Protein AF-A0AAV5IZT0-F1 (afdb_monomer)

Radius of gyration: 35.74 Å; Cα contacts (8 Å, |Δi|>4): 5; chains: 1; bounding box: 74×54×98 Å

Organism: NCBI:txid152421

Mean predicted aligned error: 21.29 Å

Solvent-accessible surface area (backbone atoms only — not comparable to full-atom values): 6616 Å² total; per-residue (Å²): 127,68,70,63,58,54,52,51,53,50,52,50,50,55,50,53,52,53,53,49,54,52,50,52,57,50,47,59,69,72,44,75,64,75,73,60,75,77,71,72,95,79,72,95,74,70,94,84,69,75,75,78,70,79,68,82,74,70,67,86,50,64,76,70,60,64,64,68,68,74,79,81,80,75,80,86,75,75,72,81,78,72,73,72,77,75,78,80,78,82,77,73,85,78,131

Sequence (95 aa):
MATDEESIEQAVAARREKLRVLKAAQELLNTPDDDSAQRDDNGTTDAENLSMKFRDYVPQDKQLQEGKLAPPVLPKFEFPITEAPPPPEKKELQH

Foldseek 3Di:
DVPVVVVVVVVVVVVVVVVVVVVVVVVCVVDPPPVVVVPDPPDPDDPPPPPVPPPPDDPPDPVSNVPCDPDPDDDPDDDPPPPDPPDDDPPDDDD

Structure (mmCIF, N/CA/C/O backbone):
data_AF-A0AAV5IZT0-F1
#
_entry.id   AF-A0AAV5IZT0-F1
#
loop_
_atom_site.group_PDB
_atom_site.id
_atom_site.type_symbol
_atom_site.label_atom_id
_atom_site.label_alt_id
_atom_site.label_comp_id
_atom_site.label_asym_id
_atom_site.label_entity_id
_atom_site.label_seq_id
_atom_site.pdbx_PDB_ins_code
_atom_site.Cartn_x
_atom_site.Cartn_y
_atom_site.Cartn_z
_atom_site.occupancy
_atom_site.B_iso_or_equiv
_atom_site.auth_seq_id
_atom_site.auth_comp_id
_atom_site.auth_asym_id
_atom_site.aut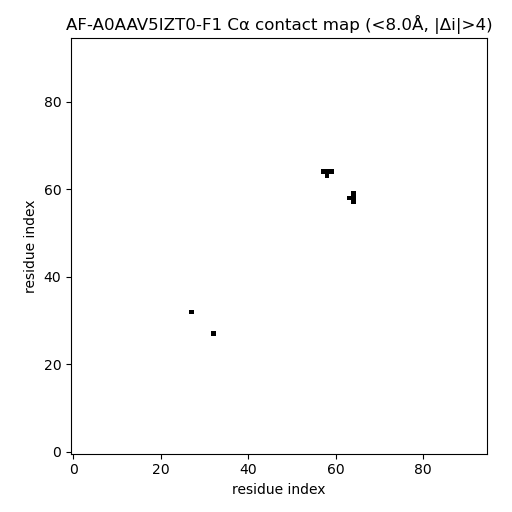h_atom_id
_atom_site.pdbx_PDB_model_num
ATOM 1 N N . MET A 1 1 ? -11.623 -31.578 -29.660 1.00 57.38 1 MET A N 1
ATOM 2 C CA . MET A 1 1 ? -10.149 -31.503 -29.639 1.00 57.38 1 MET A CA 1
ATOM 3 C C . MET A 1 1 ? -9.600 -30.071 -29.701 1.00 57.38 1 MET A C 1
ATOM 5 O O . MET A 1 1 ? -8.419 -29.919 -29.468 1.00 57.38 1 MET A O 1
ATOM 9 N N . ALA A 1 2 ? -10.402 -29.024 -29.964 1.00 62.69 2 ALA A N 1
ATOM 10 C CA . ALA A 1 2 ? -9.901 -27.642 -30.099 1.00 62.69 2 ALA A CA 1
ATOM 11 C C . ALA A 1 2 ? -9.702 -26.875 -28.768 1.00 62.69 2 ALA A C 1
ATOM 13 O O . ALA A 1 2 ? -9.021 -25.860 -28.733 1.00 62.69 2 ALA A O 1
ATOM 14 N N . THR A 1 3 ? -10.284 -27.348 -27.664 1.00 65.88 3 THR A N 1
ATOM 15 C CA . THR A 1 3 ? -10.258 -26.657 -26.359 1.00 65.88 3 THR A CA 1
ATOM 16 C C . THR A 1 3 ? -8.914 -26.763 -25.639 1.00 65.88 3 THR A C 1
ATOM 18 O O . THR A 1 3 ? -8.545 -25.876 -24.874 1.00 65.88 3 THR A O 1
ATOM 21 N N . ASP A 1 4 ? -8.176 -27.846 -25.879 1.00 67.69 4 ASP A N 1
ATOM 22 C CA . ASP A 1 4 ? -6.887 -28.088 -25.225 1.00 67.69 4 ASP A CA 1
ATOM 23 C C . ASP A 1 4 ? -5.777 -27.253 -25.877 1.00 67.69 4 ASP A C 1
ATOM 25 O O . ASP A 1 4 ? -4.903 -26.728 -25.190 1.00 67.69 4 ASP A O 1
ATOM 29 N N . GLU A 1 5 ? -5.851 -27.067 -27.198 1.00 72.81 5 GLU A N 1
ATOM 30 C CA . GLU A 1 5 ? -4.929 -26.218 -27.960 1.00 72.81 5 GLU A CA 1
ATOM 31 C C . GLU A 1 5 ? -5.063 -24.744 -27.544 1.00 72.81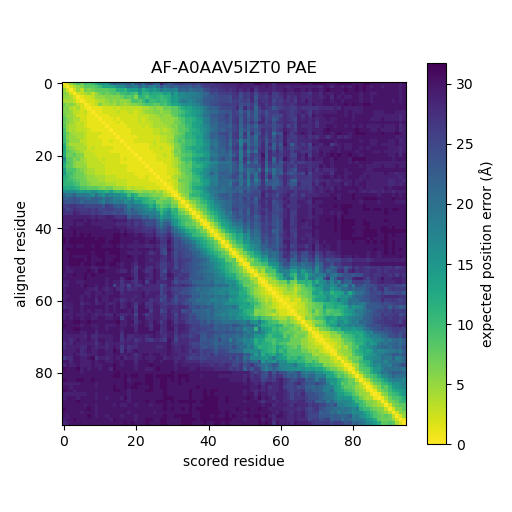 5 GLU A C 1
ATOM 33 O O . GLU A 1 5 ? -4.056 -24.096 -27.254 1.00 72.81 5 GLU A O 1
ATOM 38 N N . GLU A 1 6 ? -6.294 -24.249 -27.378 1.00 71.00 6 GLU A N 1
ATOM 39 C CA . GLU A 1 6 ? -6.567 -22.882 -26.907 1.00 71.00 6 GLU A CA 1
ATOM 40 C C . GLU A 1 6 ? -6.053 -22.647 -25.470 1.00 71.00 6 GLU A C 1
ATOM 42 O O . GLU A 1 6 ? -5.481 -21.598 -25.160 1.00 71.00 6 GLU A O 1
ATOM 47 N N . SER A 1 7 ? -6.154 -23.654 -24.593 1.00 82.06 7 SER A N 1
ATOM 48 C CA . SER A 1 7 ? -5.619 -23.584 -23.225 1.00 82.06 7 SER A CA 1
ATOM 49 C C . SER A 1 7 ? -4.086 -23.505 -23.195 1.00 82.06 7 SER A C 1
ATOM 51 O O . SER A 1 7 ? -3.501 -22.743 -22.416 1.00 82.06 7 SER A O 1
ATOM 53 N N . ILE A 1 8 ? -3.418 -24.252 -24.077 1.00 85.69 8 ILE A N 1
ATOM 54 C CA . ILE A 1 8 ? -1.957 -24.229 -24.212 1.00 85.69 8 ILE A CA 1
ATOM 55 C C . ILE A 1 8 ? -1.496 -22.879 -24.769 1.00 85.69 8 ILE A C 1
ATOM 57 O O . ILE A 1 8 ? -0.539 -22.298 -24.252 1.00 85.69 8 ILE A O 1
ATOM 61 N N . GLU A 1 9 ? -2.180 -22.343 -25.778 1.00 87.38 9 GLU A N 1
ATOM 62 C CA . GLU A 1 9 ? -1.875 -21.024 -26.336 1.00 87.38 9 GLU A CA 1
ATOM 63 C C . GLU A 1 9 ? -2.024 -19.914 -25.291 1.00 87.38 9 GLU A C 1
ATOM 65 O O . GLU A 1 9 ? -1.130 -19.070 -25.154 1.00 87.38 9 GLU A O 1
ATOM 70 N N . GLN A 1 10 ? -3.079 -19.962 -24.474 1.00 89.00 10 GLN A N 1
ATOM 71 C CA . GLN A 1 10 ? -3.282 -19.024 -23.373 1.00 89.00 10 GLN A CA 1
ATOM 72 C C . GLN A 1 10 ? -2.176 -19.135 -22.310 1.00 89.00 10 GLN A C 1
ATOM 74 O O . GLN A 1 10 ? -1.642 -18.119 -21.853 1.00 89.00 10 GLN A O 1
ATOM 79 N N . ALA A 1 11 ? -1.766 -20.354 -21.946 1.00 90.00 11 ALA A N 1
ATOM 80 C CA . ALA A 1 11 ? -0.669 -20.575 -21.004 1.00 90.00 11 ALA A CA 1
ATOM 81 C C . ALA A 1 11 ? 0.677 -20.056 -21.547 1.00 90.00 11 ALA A C 1
ATOM 83 O O . ALA A 1 11 ? 1.476 -19.458 -20.815 1.00 90.00 11 ALA A O 1
ATOM 84 N N . VAL A 1 12 ? 0.929 -20.234 -22.847 1.00 93.62 12 VAL A N 1
ATOM 85 C CA . VAL A 1 12 ? 2.119 -19.708 -23.525 1.00 93.62 12 VAL A CA 1
ATOM 86 C C . VAL A 1 12 ? 2.089 -18.179 -23.575 1.00 93.62 12 VAL A C 1
ATOM 88 O O . VAL A 1 12 ? 3.121 -17.548 -23.323 1.00 93.62 12 VAL A O 1
ATOM 91 N N . ALA A 1 13 ? 0.931 -17.572 -23.846 1.00 92.88 13 ALA A N 1
ATOM 92 C CA . ALA A 1 13 ? 0.754 -16.123 -23.835 1.00 92.88 13 ALA A CA 1
ATOM 93 C C . ALA A 1 13 ? 1.030 -15.528 -22.444 1.00 92.88 13 ALA A C 1
ATOM 95 O O . ALA A 1 13 ? 1.881 -14.642 -22.320 1.00 92.88 13 ALA A O 1
ATOM 96 N N . ALA A 1 14 ? 0.426 -16.091 -21.392 1.00 92.81 14 ALA A N 1
ATOM 97 C CA . ALA A 1 14 ? 0.640 -15.663 -20.008 1.00 92.81 14 ALA A CA 1
ATOM 98 C C . ALA A 1 14 ? 2.115 -15.787 -19.581 1.00 92.81 14 ALA A C 1
ATOM 100 O O . ALA A 1 14 ? 2.683 -14.893 -18.947 1.00 92.81 14 ALA A O 1
ATOM 101 N N . ARG A 1 15 ? 2.793 -16.873 -19.980 1.00 94.81 15 ARG A N 1
ATOM 102 C CA . ARG A 1 15 ? 4.227 -17.058 -19.707 1.00 94.81 15 ARG A CA 1
ATOM 103 C C . ARG A 1 15 ? 5.087 -16.010 -20.413 1.00 94.81 15 ARG A C 1
ATOM 105 O O . ARG A 1 15 ? 6.025 -15.489 -19.809 1.00 94.81 15 ARG A O 1
ATOM 112 N N . ARG A 1 16 ? 4.799 -15.709 -21.683 1.00 95.31 16 ARG A N 1
ATOM 113 C CA . ARG A 1 16 ? 5.533 -14.695 -22.460 1.00 95.31 16 ARG A CA 1
ATOM 114 C 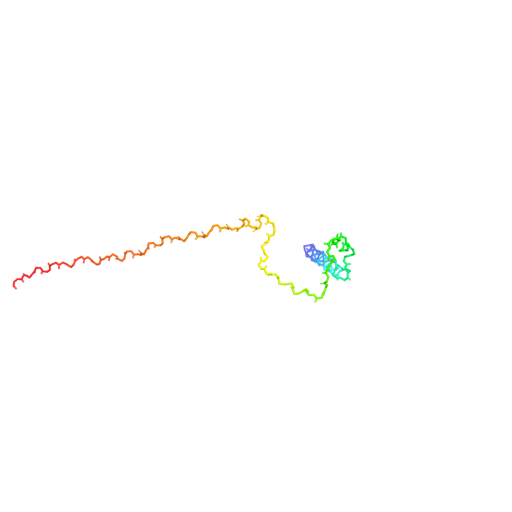C . ARG A 1 16 ? 5.370 -13.305 -21.856 1.00 95.31 16 ARG A C 1
ATOM 116 O O . ARG A 1 16 ? 6.349 -12.570 -21.769 1.00 95.31 16 ARG A O 1
ATOM 123 N N . GLU A 1 17 ? 4.164 -12.968 -21.412 1.00 92.56 17 GLU A N 1
ATOM 124 C CA . GLU A 1 17 ? 3.890 -11.698 -20.747 1.00 92.56 17 GLU A CA 1
ATOM 125 C C . GLU A 1 17 ? 4.673 -11.559 -19.441 1.00 92.56 17 GLU A C 1
ATOM 127 O O . GLU A 1 17 ? 5.423 -10.597 -19.277 1.00 92.56 17 GLU A O 1
ATOM 132 N N . LYS A 1 18 ? 4.608 -12.570 -18.568 1.00 95.12 18 LYS A N 1
ATOM 133 C CA . LYS A 1 18 ? 5.372 -12.589 -17.315 1.00 95.12 18 LYS A CA 1
ATOM 134 C C . LYS A 1 18 ? 6.877 -12.431 -17.550 1.00 95.12 18 LYS A C 1
ATOM 136 O O . LYS A 1 18 ? 7.540 -11.679 -16.841 1.00 95.12 18 LYS A O 1
ATOM 141 N N . LEU A 1 19 ? 7.424 -13.120 -18.554 1.00 96.62 19 LEU A N 1
ATOM 142 C CA . LEU A 1 19 ? 8.843 -13.011 -18.906 1.00 96.6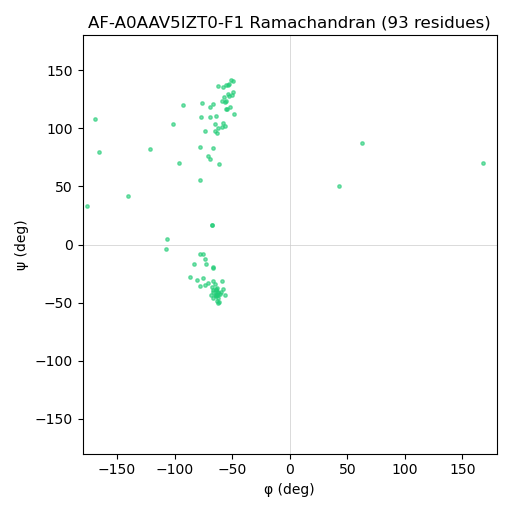2 19 LEU A CA 1
ATOM 143 C C . LEU A 1 19 ? 9.221 -11.612 -19.406 1.00 96.62 19 LEU A C 1
ATOM 145 O O . LEU A 1 19 ? 10.332 -11.164 -19.134 1.00 96.62 19 LEU A O 1
ATOM 149 N N . ARG A 1 20 ? 8.323 -10.916 -20.111 1.00 94.62 20 ARG A N 1
ATOM 150 C CA . ARG A 1 20 ? 8.551 -9.533 -20.551 1.00 94.62 20 ARG A CA 1
ATOM 151 C C . ARG A 1 20 ? 8.624 -8.579 -19.362 1.00 94.62 20 ARG A C 1
ATOM 153 O O . ARG A 1 20 ? 9.554 -7.787 -19.296 1.00 94.62 20 ARG A O 1
ATOM 160 N N . VAL A 1 21 ? 7.693 -8.700 -18.414 1.00 96.38 21 VAL A N 1
ATOM 161 C CA . VAL A 1 21 ? 7.665 -7.867 -17.199 1.00 96.38 21 VAL A CA 1
ATOM 162 C C . VAL A 1 21 ? 8.922 -8.083 -16.360 1.00 96.38 21 VAL A C 1
ATOM 164 O O . VAL A 1 21 ? 9.562 -7.119 -15.955 1.00 96.38 21 VAL A O 1
ATOM 167 N N . LEU A 1 22 ? 9.322 -9.341 -16.148 1.00 94.62 22 LEU A N 1
ATOM 168 C CA . LEU A 1 22 ? 10.538 -9.654 -15.393 1.00 94.62 22 LEU A CA 1
ATOM 169 C C . LEU A 1 22 ? 11.798 -9.102 -16.065 1.00 94.62 22 LEU A C 1
ATOM 171 O O . LEU A 1 22 ? 12.666 -8.575 -15.378 1.00 94.62 22 LEU A O 1
ATOM 175 N N . LYS A 1 23 ? 11.889 -9.188 -17.398 1.00 94.25 23 LYS A N 1
ATOM 176 C CA . LYS A 1 23 ? 13.004 -8.599 -18.149 1.00 94.25 23 LYS A CA 1
ATOM 177 C C . LYS A 1 23 ? 13.038 -7.077 -18.028 1.00 94.25 23 LYS A C 1
ATOM 179 O O . LYS A 1 23 ? 14.105 -6.546 -17.765 1.00 94.25 23 LYS A O 1
ATOM 184 N N . ALA A 1 24 ? 11.893 -6.404 -18.150 1.00 93.12 24 ALA A N 1
ATOM 185 C CA . ALA A 1 24 ? 11.808 -4.952 -17.986 1.00 93.12 24 ALA A CA 1
ATOM 186 C C . ALA A 1 24 ? 12.213 -4.508 -16.568 1.00 93.12 24 ALA A C 1
ATOM 188 O O . ALA A 1 24 ? 12.990 -3.576 -16.410 1.00 93.12 24 ALA A O 1
ATOM 189 N N . ALA A 1 25 ? 11.758 -5.217 -15.529 1.00 91.12 25 ALA A N 1
ATOM 190 C CA . ALA A 1 25 ? 12.160 -4.935 -14.150 1.00 91.12 25 ALA A CA 1
ATOM 191 C C . ALA A 1 25 ? 13.666 -5.164 -13.917 1.00 91.12 25 ALA A C 1
ATOM 193 O O . ALA A 1 25 ? 14.307 -4.398 -13.205 1.00 91.12 25 ALA A O 1
ATOM 194 N N . GLN A 1 26 ? 14.238 -6.208 -14.525 1.00 92.69 26 GLN A N 1
ATOM 195 C CA . GLN A 1 26 ? 15.675 -6.471 -14.460 1.00 92.69 26 GLN A CA 1
ATOM 196 C C . GLN A 1 26 ? 16.492 -5.406 -15.208 1.00 92.69 26 GLN A C 1
ATOM 198 O O . GLN A 1 26 ? 17.578 -5.055 -14.759 1.00 92.69 26 GLN A O 1
ATOM 203 N N . GLU A 1 27 ? 15.992 -4.897 -16.333 1.00 89.00 27 GLU A N 1
ATOM 204 C CA . GLU A 1 27 ? 16.625 -3.808 -17.081 1.00 89.00 27 GLU A CA 1
ATOM 205 C C . GLU A 1 27 ? 16.670 -2.525 -16.246 1.00 89.00 27 GLU A C 1
ATOM 207 O O . GLU A 1 27 ? 17.761 -2.008 -16.040 1.00 89.00 27 GLU A O 1
ATOM 212 N N . LEU A 1 28 ? 15.550 -2.123 -15.630 1.00 83.69 28 LEU A N 1
ATOM 213 C CA . LEU A 1 28 ? 15.494 -0.986 -14.696 1.00 83.69 28 LEU A CA 1
ATOM 214 C C . LEU A 1 28 ? 16.427 -1.137 -13.485 1.00 83.69 28 LEU A C 1
ATOM 216 O O . LEU A 1 28 ? 16.914 -0.149 -12.951 1.00 83.69 28 LEU A O 1
ATOM 220 N N . LEU A 1 29 ? 16.676 -2.368 -13.026 1.00 83.50 29 LEU A N 1
ATOM 221 C CA . LEU A 1 29 ? 17.640 -2.613 -11.952 1.00 83.50 29 LEU A CA 1
ATOM 222 C C . LEU A 1 29 ? 19.095 -2.461 -12.427 1.00 83.50 29 LEU A C 1
ATOM 224 O O . LEU A 1 29 ? 19.955 -2.050 -11.651 1.00 83.50 29 LEU A O 1
ATOM 228 N N . ASN A 1 30 ? 19.384 -2.837 -13.675 1.00 86.88 30 ASN A N 1
ATOM 229 C CA . ASN A 1 30 ? 20.740 -2.840 -14.228 1.00 86.88 30 ASN A CA 1
ATOM 230 C C . ASN A 1 30 ? 21.148 -1.490 -14.826 1.00 86.88 30 ASN A C 1
ATOM 232 O O . ASN A 1 30 ? 22.341 -1.191 -14.877 1.00 86.88 30 ASN A O 1
ATOM 236 N N . THR A 1 31 ? 20.189 -0.698 -15.300 1.00 79.62 31 THR A N 1
ATOM 237 C CA . THR A 1 31 ? 20.410 0.677 -15.743 1.00 79.62 31 THR A CA 1
ATOM 238 C C . THR A 1 31 ? 19.942 1.612 -14.632 1.00 79.62 31 THR A C 1
ATOM 240 O O . THR A 1 31 ? 18.732 1.777 -14.475 1.00 79.62 31 THR A O 1
ATOM 243 N N . PRO A 1 32 ? 20.843 2.215 -13.837 1.00 69.06 32 PRO A N 1
ATOM 244 C CA . PRO A 1 32 ? 20.433 3.322 -12.986 1.00 69.06 32 PRO A CA 1
ATOM 245 C C . PRO A 1 32 ? 19.826 4.409 -13.883 1.00 69.06 32 PRO A C 1
ATOM 247 O O . PRO A 1 32 ? 20.435 4.778 -14.887 1.00 69.06 32 PRO A O 1
ATOM 250 N N . ASP A 1 33 ? 18.612 4.859 -13.564 1.00 67.25 33 ASP A N 1
ATOM 251 C CA . ASP A 1 33 ? 17.933 5.924 -14.305 1.00 67.25 33 ASP A CA 1
ATOM 252 C C . ASP A 1 33 ? 18.842 7.162 -14.340 1.00 67.25 33 ASP A C 1
ATOM 254 O O . ASP A 1 33 ? 19.135 7.743 -13.294 1.00 67.25 33 ASP A O 1
ATOM 258 N N . ASP A 1 34 ? 19.281 7.588 -15.524 1.00 59.28 34 ASP A N 1
ATOM 259 C CA . ASP A 1 34 ? 20.052 8.834 -15.697 1.00 59.28 34 ASP A CA 1
ATOM 260 C C . ASP A 1 34 ? 19.172 10.067 -15.380 1.00 59.28 34 ASP A C 1
ATOM 262 O O . ASP A 1 34 ? 19.657 11.138 -15.026 1.00 59.28 34 ASP A O 1
ATOM 266 N N . ASP A 1 35 ? 17.843 9.894 -15.404 1.00 55.34 35 ASP A N 1
ATOM 267 C CA . ASP A 1 35 ? 16.848 10.903 -15.008 1.00 55.34 35 ASP A CA 1
ATOM 268 C C . ASP A 1 35 ? 16.752 11.077 -13.473 1.00 55.34 35 ASP A C 1
ATOM 270 O O . ASP A 1 35 ? 16.143 12.022 -12.965 1.00 55.34 35 ASP A O 1
ATOM 274 N N . SER A 1 36 ? 17.427 10.210 -12.700 1.00 54.66 36 SER A N 1
ATOM 275 C CA . SER A 1 36 ? 17.637 10.411 -11.256 1.00 54.66 36 SER A CA 1
ATOM 276 C C . SER A 1 36 ? 18.540 11.614 -10.974 1.00 54.66 36 SER A C 1
ATOM 278 O O . SER A 1 36 ? 18.530 12.140 -9.865 1.00 54.66 36 SER A O 1
ATOM 280 N N . ALA A 1 37 ? 19.330 12.054 -11.960 1.00 52.34 37 ALA A N 1
ATOM 281 C CA . ALA A 1 37 ? 20.262 13.163 -11.805 1.00 52.34 37 ALA A CA 1
ATOM 282 C C . ALA A 1 37 ? 19.584 14.544 -11.850 1.00 52.34 37 ALA A C 1
ATOM 284 O O . ALA A 1 37 ? 20.245 15.543 -11.573 1.00 52.34 37 ALA A O 1
ATOM 285 N N . GLN A 1 38 ? 18.285 14.635 -12.179 1.00 52.59 38 GLN A N 1
ATOM 286 C CA . GLN A 1 38 ? 17.593 15.925 -12.316 1.00 52.59 38 GLN A CA 1
ATOM 287 C C . GLN A 1 38 ? 16.616 16.275 -11.185 1.00 52.59 38 GLN A C 1
ATOM 289 O O . GLN A 1 38 ? 15.980 17.332 -11.219 1.00 52.59 38 GLN A O 1
ATOM 294 N N . ARG A 1 39 ? 16.533 15.449 -10.138 1.00 54.62 39 ARG A N 1
ATOM 295 C CA . ARG A 1 39 ? 15.935 15.842 -8.856 1.00 54.62 39 ARG A CA 1
ATOM 296 C C . ARG A 1 39 ? 16.968 15.687 -7.760 1.00 54.62 39 ARG A C 1
ATOM 298 O O . ARG A 1 39 ? 17.024 14.649 -7.125 1.00 54.62 39 ARG A O 1
ATOM 305 N N . ASP A 1 40 ? 17.813 16.702 -7.637 1.00 49.84 40 ASP A N 1
ATOM 306 C CA . ASP A 1 40 ? 18.205 17.327 -6.367 1.00 49.84 40 ASP A CA 1
ATOM 307 C C . ASP A 1 40 ? 19.405 18.252 -6.623 1.00 49.84 40 ASP A C 1
ATOM 309 O O . ASP A 1 40 ? 20.523 17.999 -6.186 1.00 49.84 40 ASP A O 1
ATOM 313 N N . ASP A 1 41 ? 19.164 19.370 -7.316 1.00 52.75 41 ASP A N 1
ATOM 314 C CA . ASP A 1 41 ? 20.020 20.551 -7.159 1.00 52.75 41 ASP A CA 1
ATOM 315 C C . ASP A 1 41 ? 19.367 21.504 -6.156 1.00 52.75 41 ASP A C 1
ATOM 317 O O . ASP A 1 41 ? 18.793 22.529 -6.519 1.00 52.75 41 ASP A O 1
ATOM 321 N N . ASN A 1 42 ? 19.361 21.095 -4.885 1.00 53.88 42 ASN A N 1
ATOM 322 C CA . ASN A 1 42 ? 19.554 22.011 -3.761 1.00 53.88 42 ASN A CA 1
ATOM 323 C C . ASN A 1 42 ? 19.840 21.219 -2.476 1.00 53.88 42 ASN A C 1
ATOM 325 O O . ASN A 1 42 ? 18.955 21.001 -1.646 1.00 53.8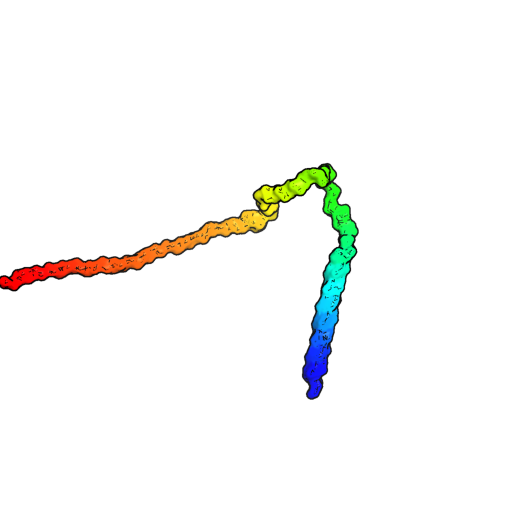8 42 ASN A O 1
ATOM 329 N N . GLY A 1 43 ? 21.081 20.766 -2.312 1.00 46.69 43 GLY A N 1
ATOM 330 C CA . GLY A 1 43 ? 21.462 20.045 -1.101 1.00 46.69 43 GLY A CA 1
ATOM 331 C C . GLY A 1 43 ? 22.929 19.660 -1.000 1.00 46.69 43 GLY A C 1
ATOM 332 O O . GLY A 1 43 ? 23.241 18.620 -0.432 1.00 46.69 43 GLY A O 1
ATOM 333 N N . THR A 1 44 ? 23.844 20.467 -1.536 1.00 53.91 44 THR A N 1
ATOM 334 C CA . THR A 1 44 ? 25.270 20.362 -1.212 1.00 53.91 44 THR A CA 1
ATOM 335 C C . THR A 1 44 ? 25.447 20.546 0.289 1.00 53.91 44 THR A C 1
ATOM 337 O O . THR A 1 44 ? 25.405 21.687 0.726 1.00 53.91 44 THR A O 1
ATOM 340 N N . THR A 1 45 ? 25.627 19.479 1.074 1.00 52.28 45 THR A N 1
ATOM 341 C CA . THR A 1 45 ? 26.428 19.462 2.318 1.00 52.28 45 THR A CA 1
ATOM 342 C C . THR A 1 45 ? 26.620 18.006 2.790 1.00 52.28 45 THR A C 1
ATOM 344 O O . THR A 1 45 ? 25.697 17.365 3.282 1.00 52.28 45 THR A O 1
ATOM 347 N N . ASP A 1 46 ? 27.851 17.518 2.644 1.00 47.91 46 ASP A N 1
ATOM 348 C CA . ASP A 1 46 ? 28.542 16.547 3.504 1.00 47.91 46 ASP A CA 1
ATOM 349 C C . ASP A 1 46 ? 27.974 15.121 3.657 1.00 47.91 46 ASP A C 1
ATOM 351 O O . ASP A 1 46 ? 27.340 14.746 4.646 1.00 47.91 46 ASP A O 1
ATOM 355 N N . ALA A 1 47 ? 28.396 14.251 2.735 1.00 56.41 47 ALA A N 1
ATOM 356 C CA . ALA A 1 47 ? 28.264 12.792 2.807 1.00 56.41 47 ALA A CA 1
ATOM 357 C C . ALA A 1 47 ? 29.117 12.112 3.911 1.00 56.41 47 ALA A C 1
ATOM 359 O O . ALA A 1 47 ? 29.313 10.900 3.870 1.00 56.41 47 ALA A O 1
ATOM 360 N N . GLU A 1 48 ? 29.626 12.850 4.905 1.00 59.50 48 GLU A N 1
ATOM 361 C CA . GLU A 1 48 ? 30.519 12.307 5.944 1.00 59.50 48 GLU A CA 1
ATOM 362 C C . GLU A 1 48 ? 29.866 12.159 7.331 1.00 59.50 48 GLU A C 1
ATOM 364 O O . GLU A 1 48 ? 30.461 11.574 8.231 1.00 59.50 48 GLU A O 1
ATOM 369 N N . ASN A 1 49 ? 28.615 12.595 7.522 1.00 57.19 49 ASN A N 1
ATOM 370 C CA . ASN A 1 49 ? 27.860 12.362 8.765 1.00 57.19 49 ASN A CA 1
ATOM 371 C C . ASN A 1 49 ? 26.377 12.036 8.519 1.00 57.19 49 ASN A C 1
ATOM 373 O O . ASN A 1 49 ? 25.493 12.460 9.263 1.00 57.19 49 ASN A O 1
ATOM 377 N N . LEU A 1 50 ? 26.074 11.215 7.511 1.00 62.75 50 LEU A N 1
ATOM 378 C CA . LEU A 1 50 ? 24.716 10.707 7.279 1.00 62.75 50 LEU A CA 1
ATOM 379 C C . LEU A 1 50 ? 24.374 9.570 8.251 1.00 62.75 50 LEU A C 1
ATOM 381 O O . LEU A 1 50 ? 23.948 8.479 7.878 1.00 62.75 50 LEU A O 1
ATOM 385 N N . SER A 1 51 ? 24.494 9.838 9.549 1.00 62.19 51 SER A N 1
ATOM 386 C CA . SER A 1 51 ? 23.643 9.169 10.517 1.00 62.19 51 SER A CA 1
ATOM 387 C C . SER A 1 51 ? 22.222 9.678 10.222 1.00 62.19 51 SER A C 1
ATOM 389 O O . SER A 1 51 ? 21.760 10.655 10.808 1.00 62.19 51 SER A O 1
ATOM 391 N N . MET A 1 52 ? 21.547 9.068 9.239 1.00 64.56 52 MET A N 1
ATOM 392 C CA . MET A 1 52 ? 20.141 9.323 8.919 1.00 64.56 52 MET A CA 1
ATOM 393 C C . MET A 1 52 ? 19.306 8.773 10.072 1.00 64.56 52 MET A C 1
ATOM 395 O O . MET A 1 52 ? 18.718 7.694 10.018 1.00 64.56 52 MET A O 1
ATOM 399 N N . LYS A 1 53 ? 19.331 9.473 11.204 1.00 71.56 53 LYS A N 1
ATOM 400 C CA . LYS A 1 53 ? 18.394 9.217 12.278 1.00 71.56 53 LYS A CA 1
ATOM 401 C C . LYS A 1 53 ? 17.089 9.793 11.766 1.00 71.56 53 LYS A C 1
ATOM 403 O O . LYS A 1 53 ? 16.873 10.998 11.852 1.00 71.56 53 LYS A O 1
ATOM 408 N N . PHE A 1 54 ? 16.242 8.927 11.222 1.00 69.00 54 PHE A N 1
ATOM 409 C CA . PHE A 1 54 ? 14.812 9.179 11.091 1.00 69.00 54 PHE A CA 1
ATOM 410 C C . PHE A 1 54 ? 14.248 9.359 12.510 1.00 69.00 54 PHE A C 1
ATOM 412 O O . PHE A 1 54 ? 13.605 8.467 13.056 1.00 69.00 54 PHE A O 1
ATOM 419 N N . ARG A 1 55 ? 14.607 10.459 13.182 1.00 76.50 55 ARG A N 1
ATOM 420 C CA . ARG A 1 55 ? 14.067 10.800 14.492 1.00 76.50 55 ARG A CA 1
ATOM 421 C C . ARG A 1 55 ? 12.685 11.348 14.216 1.00 76.50 55 ARG A C 1
ATOM 423 O O . ARG A 1 55 ? 12.570 12.400 13.597 1.00 76.50 55 ARG A O 1
ATOM 430 N N . ASP A 1 56 ? 11.685 10.569 14.605 1.00 74.75 56 ASP A N 1
ATOM 431 C CA . ASP A 1 56 ? 10.271 10.932 14.627 1.00 74.75 56 ASP A CA 1
ATOM 432 C C . ASP A 1 56 ? 9.815 11.703 13.379 1.00 74.75 56 ASP A C 1
ATOM 434 O O . ASP A 1 56 ? 9.212 12.772 13.478 1.00 74.75 56 ASP A O 1
ATOM 438 N N . TYR A 1 57 ? 10.131 11.184 12.184 1.00 77.38 57 TYR A N 1
ATOM 439 C CA . TYR A 1 57 ? 9.672 11.801 10.941 1.00 77.38 57 TYR A CA 1
ATOM 440 C C . TYR A 1 57 ? 8.145 11.709 10.867 1.00 77.38 57 TYR A C 1
ATOM 442 O O . TYR A 1 57 ? 7.575 10.650 10.597 1.00 77.38 57 TYR A O 1
ATOM 450 N N . VAL A 1 58 ? 7.484 12.835 11.122 1.00 77.31 58 VAL A N 1
ATOM 451 C CA . VAL A 1 58 ? 6.056 13.004 10.871 1.00 77.31 58 VAL A CA 1
ATOM 452 C C . VAL A 1 58 ? 5.885 13.186 9.359 1.00 77.31 58 VAL A C 1
ATOM 454 O O . VAL A 1 58 ? 6.483 14.118 8.812 1.00 77.31 58 VAL A O 1
ATOM 457 N N . PRO A 1 59 ? 5.096 12.333 8.671 1.00 83.00 59 PRO A N 1
ATOM 458 C CA . PRO A 1 59 ? 4.852 12.472 7.236 1.00 83.00 59 PRO A CA 1
ATOM 459 C C . PRO A 1 59 ? 4.422 13.898 6.904 1.00 83.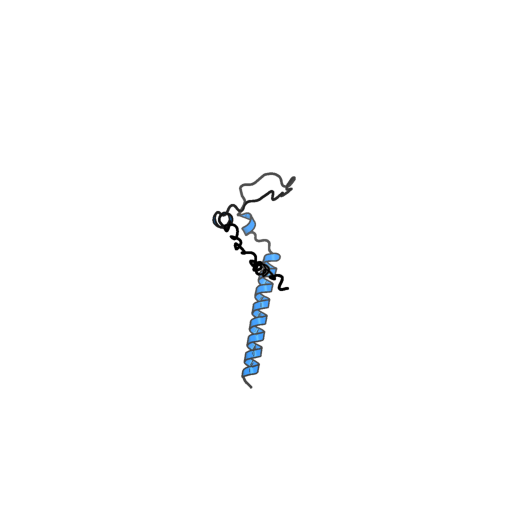00 59 PRO A C 1
ATOM 461 O O . PRO A 1 59 ? 3.516 14.398 7.550 1.00 83.00 59 PRO A O 1
ATOM 464 N N . GLN A 1 60 ? 5.045 14.578 5.939 1.00 77.75 60 GLN A N 1
ATOM 465 C CA . GLN A 1 60 ? 4.695 15.973 5.606 1.00 77.75 60 GLN A CA 1
ATOM 466 C C . GLN A 1 60 ? 3.352 16.108 4.870 1.00 77.75 60 GLN A C 1
ATOM 468 O O . GLN A 1 60 ? 2.776 17.195 4.816 1.00 77.75 60 GLN A O 1
ATOM 473 N N . ASP A 1 61 ? 2.848 15.006 4.316 1.00 82.38 61 ASP A N 1
ATOM 474 C CA . ASP A 1 61 ? 1.546 14.951 3.665 1.00 82.38 61 ASP A CA 1
ATOM 475 C C . ASP A 1 61 ? 0.418 15.105 4.696 1.00 82.38 61 ASP A C 1
ATOM 477 O O . ASP A 1 61 ? 0.243 14.272 5.590 1.00 82.38 61 ASP A O 1
ATOM 481 N N . LYS A 1 62 ? -0.374 16.170 4.542 1.00 78.62 62 LYS A N 1
ATOM 482 C CA . LYS A 1 62 ? -1.509 16.491 5.414 1.00 78.62 62 LYS A CA 1
ATOM 483 C C . LYS A 1 62 ? -2.532 15.359 5.461 1.00 78.62 62 LYS A C 1
ATOM 485 O O . LYS A 1 62 ? -3.023 15.044 6.536 1.00 78.62 62 LYS A O 1
ATOM 490 N N . GLN A 1 63 ? -2.784 14.688 4.337 1.00 78.88 63 GLN A N 1
ATOM 491 C CA . GLN A 1 63 ? -3.745 13.583 4.274 1.00 78.88 63 GLN A CA 1
ATOM 492 C C . GLN A 1 63 ? -3.274 12.368 5.093 1.00 78.88 63 GLN A C 1
ATOM 494 O O . GLN A 1 63 ? -4.089 11.667 5.690 1.00 78.88 63 GLN A O 1
ATOM 499 N N . LEU A 1 64 ? -1.956 12.147 5.185 1.00 74.50 64 LEU A N 1
ATOM 500 C CA . LEU A 1 64 ? -1.361 11.089 6.012 1.00 74.50 64 LEU A CA 1
ATOM 501 C C . LEU A 1 64 ? -1.262 11.485 7.494 1.00 74.50 64 LEU A C 1
ATOM 503 O O . LEU A 1 64 ? -1.381 10.623 8.365 1.00 74.50 64 LEU A O 1
ATOM 507 N N . GLN A 1 65 ? -1.087 12.775 7.802 1.00 78.06 65 GLN A N 1
ATOM 508 C CA . GLN A 1 65 ? -1.126 13.291 9.179 1.00 78.06 65 GLN A CA 1
ATOM 509 C C . GLN A 1 65 ? -2.539 13.287 9.779 1.00 78.06 65 GLN A C 1
ATOM 511 O O . GLN A 1 65 ? -2.700 13.099 10.987 1.00 78.06 65 GLN A O 1
ATOM 516 N N . GLU A 1 66 ? -3.557 13.508 8.945 1.00 76.00 66 GLU A N 1
ATOM 517 C CA . GLU A 1 66 ? -4.973 13.577 9.324 1.00 76.00 66 GLU A CA 1
ATOM 518 C C . GLU A 1 66 ? -5.571 12.200 9.659 1.00 76.00 66 GLU A C 1
ATOM 520 O O . GLU A 1 66 ? -6.614 12.123 10.305 1.00 76.00 66 GLU A O 1
ATOM 525 N N . GLY A 1 67 ? -4.874 11.105 9.334 1.00 70.25 67 GLY A N 1
ATOM 526 C CA . GLY A 1 67 ? -5.257 9.725 9.655 1.00 70.25 67 GLY A CA 1
ATOM 527 C C . GLY A 1 67 ? -5.236 9.357 11.146 1.00 70.25 67 GLY A C 1
ATOM 528 O O . GLY A 1 67 ? -5.248 8.171 11.479 1.00 70.25 67 GLY A O 1
ATOM 529 N N . LYS A 1 68 ? -5.213 10.334 12.065 1.00 68.31 68 LYS A N 1
ATOM 530 C CA . LYS A 1 68 ? -5.457 10.101 13.496 1.00 68.31 68 LYS A CA 1
ATOM 531 C C . LYS A 1 68 ? -6.935 9.772 13.694 1.00 68.31 68 LYS A C 1
ATOM 533 O O . LYS A 1 68 ? -7.724 10.606 14.132 1.00 68.31 68 LYS A O 1
ATOM 538 N N . LEU A 1 69 ? -7.305 8.543 13.345 1.00 70.38 69 LEU A N 1
ATOM 539 C CA . LEU A 1 69 ? -8.601 7.976 13.680 1.00 70.38 69 LEU A CA 1
ATOM 540 C C . LEU A 1 69 ? -8.793 8.123 15.191 1.00 70.38 69 LEU A C 1
ATOM 542 O O . LEU A 1 69 ? -7.898 7.781 15.970 1.00 70.38 69 LEU A O 1
ATOM 546 N N . ALA A 1 70 ? -9.929 8.698 15.591 1.00 78.62 70 ALA A N 1
ATOM 547 C CA . ALA A 1 70 ? -10.269 8.858 16.996 1.00 78.62 70 ALA A CA 1
ATOM 548 C C . ALA A 1 70 ? -10.064 7.519 17.726 1.00 78.62 70 ALA A C 1
ATOM 550 O O . ALA A 1 70 ? -10.380 6.472 17.145 1.00 78.62 70 ALA A O 1
ATOM 551 N N . PRO A 1 71 ? -9.538 7.528 18.968 1.00 82.62 71 PRO A N 1
ATOM 552 C CA . PRO A 1 71 ? -9.365 6.303 19.729 1.00 82.62 71 PRO A CA 1
ATOM 553 C C . PRO A 1 71 ? -10.663 5.491 19.700 1.00 82.62 71 PRO A C 1
ATOM 555 O O . PRO A 1 71 ? -11.733 6.070 19.926 1.00 82.62 71 PRO A O 1
ATOM 558 N N . PRO A 1 72 ? -10.600 4.184 19.393 1.00 81.44 72 PRO A N 1
ATOM 559 C CA . PRO A 1 72 ? -11.795 3.362 19.340 1.00 81.44 72 PRO A CA 1
ATOM 560 C C . PRO A 1 72 ? -12.506 3.449 20.690 1.00 81.44 72 PRO A C 1
ATOM 562 O O . PRO A 1 72 ? -11.916 3.177 21.739 1.00 81.44 72 PRO A O 1
ATOM 565 N N . VAL A 1 73 ? -13.769 3.874 20.671 1.00 87.06 73 VAL A N 1
ATOM 566 C CA . VAL A 1 73 ? -14.577 3.968 21.886 1.00 87.06 73 VAL A CA 1
ATOM 567 C C . VAL A 1 73 ? -14.865 2.548 22.347 1.00 87.06 73 VAL A C 1
ATOM 569 O O . VAL A 1 73 ? -15.602 1.809 21.693 1.00 87.06 73 VAL A O 1
ATOM 572 N N . LEU A 1 74 ? -14.251 2.159 23.464 1.00 86.81 74 LEU A N 1
ATOM 573 C CA . LEU A 1 74 ? -14.476 0.847 24.052 1.00 86.81 74 LEU A CA 1
ATOM 574 C C . LEU A 1 74 ? -15.954 0.707 24.454 1.00 86.81 74 LEU A C 1
ATOM 576 O O . LEU A 1 74 ? -16.512 1.640 25.046 1.00 86.81 74 LEU A O 1
ATOM 580 N N . PRO A 1 75 ? -16.594 -0.443 24.170 1.00 88.19 75 PRO A N 1
ATOM 581 C CA . PRO A 1 75 ? -17.927 -0.723 24.672 1.00 88.19 75 PRO A CA 1
ATOM 582 C C . PRO A 1 75 ? -17.949 -0.605 26.194 1.00 88.19 75 PRO A C 1
ATOM 584 O O . PRO A 1 75 ? -17.049 -1.080 26.890 1.00 88.19 75 PRO A O 1
ATOM 587 N N . LYS A 1 76 ? -19.001 0.015 26.721 1.00 82.62 76 LYS A N 1
ATOM 588 C CA . LYS A 1 76 ? -19.278 0.017 28.155 1.00 82.62 76 LYS A CA 1
ATOM 589 C C . LYS A 1 76 ? -19.877 -1.346 28.481 1.00 82.62 76 LYS A C 1
ATOM 591 O O . LYS A 1 76 ? -21.088 -1.514 28.420 1.00 82.62 76 LYS A O 1
ATOM 596 N N . PHE A 1 77 ? -19.020 -2.340 28.694 1.00 82.44 77 PHE A N 1
ATOM 597 C CA . PHE A 1 77 ? -19.464 -3.669 29.094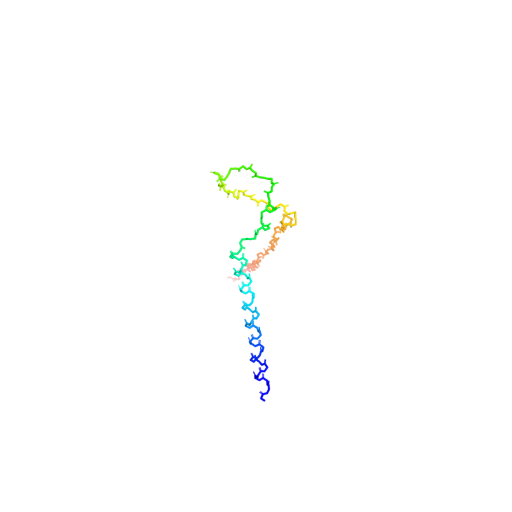 1.00 82.44 77 PHE A CA 1
ATOM 598 C C . PHE A 1 77 ? -20.120 -3.555 30.469 1.00 82.44 77 PHE A C 1
ATOM 600 O O . PHE A 1 77 ? -19.448 -3.273 31.462 1.00 82.44 77 PHE A O 1
ATOM 607 N N . GLU A 1 78 ? -21.436 -3.738 30.523 1.00 82.44 78 GLU A N 1
ATOM 608 C CA . GLU A 1 78 ? -22.103 -4.009 31.787 1.00 82.44 78 GLU A CA 1
ATOM 609 C C . GLU A 1 78 ? -21.630 -5.383 32.251 1.00 82.44 78 GLU A C 1
ATOM 611 O O . GLU A 1 78 ? -21.760 -6.382 31.538 1.00 82.44 78 GLU A O 1
ATOM 616 N N . PHE A 1 79 ? -21.015 -5.429 33.432 1.00 76.31 79 PHE A N 1
ATOM 617 C CA . PHE A 1 79 ? -20.764 -6.703 34.082 1.00 76.31 79 PHE A CA 1
ATOM 618 C C . PHE A 1 79 ? -22.116 -7.394 34.263 1.00 76.31 79 PHE A C 1
ATOM 620 O O . PHE A 1 79 ? -23.063 -6.715 34.675 1.00 76.31 79 PHE A O 1
ATOM 627 N N . PRO A 1 80 ? -22.233 -8.702 33.962 1.00 78.25 80 PRO A N 1
ATOM 628 C CA . PRO A 1 80 ? -23.453 -9.426 34.262 1.00 78.25 80 PRO A CA 1
ATOM 629 C C . PRO A 1 80 ? -23.761 -9.174 35.733 1.00 78.25 80 PRO A C 1
ATOM 631 O O . PRO A 1 80 ? -22.938 -9.471 36.604 1.00 78.25 80 PRO A O 1
ATOM 634 N N . ILE A 1 81 ? -24.908 -8.547 35.996 1.00 66.06 81 ILE A N 1
ATOM 635 C CA . ILE A 1 81 ? -25.431 -8.438 37.347 1.00 66.06 81 ILE A CA 1
ATOM 636 C C . ILE A 1 81 ? -25.719 -9.882 37.711 1.00 66.06 81 ILE A C 1
ATOM 638 O O . ILE A 1 81 ? -26.714 -10.452 37.269 1.00 66.06 81 ILE A O 1
ATOM 642 N N . THR A 1 82 ? -24.790 -10.513 38.424 1.00 65.38 82 THR A N 1
ATOM 643 C CA . THR A 1 82 ? -25.061 -11.762 39.113 1.00 65.38 82 THR A CA 1
ATOM 644 C C . THR A 1 82 ? -26.246 -11.439 40.001 1.00 65.38 82 THR A C 1
ATOM 646 O O . THR A 1 82 ? -26.097 -1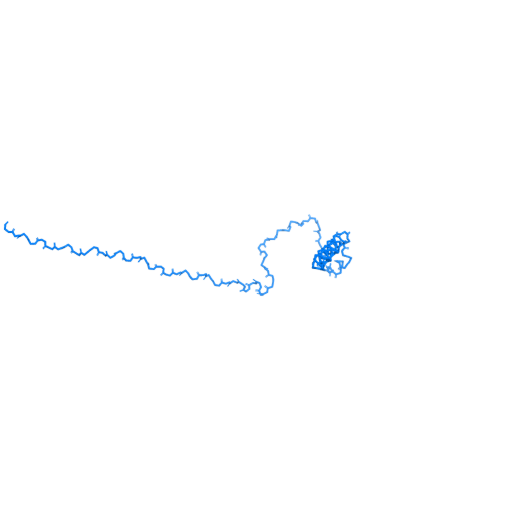0.703 40.977 1.00 65.38 82 THR A O 1
ATOM 649 N N . GLU A 1 83 ? -27.431 -11.862 39.569 1.00 66.06 83 GLU A N 1
ATOM 650 C CA . GLU A 1 83 ? -28.681 -11.661 40.278 1.00 66.06 83 GLU A CA 1
ATOM 651 C C . GLU A 1 83 ? -28.426 -12.074 41.723 1.00 66.06 83 GLU A C 1
ATOM 653 O O . GLU A 1 83 ? -28.047 -13.219 41.994 1.00 66.06 83 GLU A O 1
ATOM 658 N N . ALA A 1 84 ? -28.454 -11.089 42.628 1.00 65.50 84 ALA A N 1
ATOM 659 C CA . ALA A 1 84 ? -28.169 -11.337 44.028 1.00 65.50 84 ALA A CA 1
ATOM 660 C C . ALA A 1 84 ? -29.107 -12.466 44.470 1.00 65.50 84 ALA A C 1
ATOM 662 O O . ALA A 1 84 ? -30.303 -12.387 44.168 1.00 65.50 84 ALA A O 1
ATOM 663 N N . PRO A 1 85 ? -28.590 -13.528 45.117 1.00 68.06 85 PRO A N 1
ATOM 664 C CA . PRO A 1 85 ? -29.426 -14.646 45.514 1.00 68.06 85 PRO A CA 1
ATOM 665 C C . PRO A 1 85 ? -30.623 -14.105 46.306 1.00 68.06 85 PRO A C 1
ATOM 667 O O . PRO A 1 85 ? -30.443 -13.168 47.096 1.00 68.06 85 PRO A O 1
ATOM 670 N N . PRO A 1 86 ? -31.836 -14.639 46.069 1.00 70.12 86 PRO A N 1
ATOM 671 C CA . PRO A 1 86 ? -33.045 -14.136 46.701 1.00 70.12 86 PRO A CA 1
ATOM 672 C C . PRO A 1 86 ? -32.842 -14.051 48.220 1.00 70.12 86 PRO A C 1
ATOM 674 O O . PRO A 1 86 ? -32.171 -14.918 48.796 1.00 70.12 86 PRO A O 1
ATOM 677 N N . PRO A 1 87 ? -33.366 -12.999 48.879 1.00 68.94 87 PRO A N 1
ATOM 678 C CA . PRO A 1 87 ? -33.191 -12.821 50.313 1.00 68.94 87 PRO A CA 1
ATOM 679 C C . PRO A 1 87 ? -33.652 -14.088 51.044 1.00 68.94 87 PRO A C 1
ATOM 681 O O . PRO A 1 87 ? -34.684 -14.654 50.675 1.00 68.94 87 PRO A O 1
ATOM 684 N N . PRO A 1 88 ? -32.903 -14.559 52.058 1.00 66.62 88 PRO A N 1
ATOM 685 C CA . PRO A 1 88 ? -33.216 -15.809 52.729 1.00 66.62 88 PRO A CA 1
ATOM 686 C C . PRO A 1 88 ? -34.623 -15.741 53.327 1.00 66.62 88 PRO A C 1
ATOM 688 O O . PRO A 1 88 ? -34.933 -14.845 54.118 1.00 66.62 88 PRO A O 1
ATOM 691 N N . GLU A 1 89 ? -35.468 -16.698 52.942 1.00 63.53 89 GLU A N 1
ATOM 692 C CA . GLU A 1 89 ? -36.782 -16.895 53.542 1.00 63.53 89 GLU A CA 1
ATOM 693 C C . GLU A 1 89 ? -36.609 -17.063 55.052 1.00 63.53 89 GLU A C 1
ATOM 695 O O . GLU A 1 89 ? -35.852 -17.915 55.534 1.00 63.53 89 GLU A O 1
ATOM 700 N N . LYS A 1 90 ? -37.299 -16.211 55.813 1.00 61.59 90 LYS A N 1
ATOM 701 C CA . LYS A 1 90 ? -37.392 -16.328 57.264 1.00 61.59 90 LYS A CA 1
ATOM 702 C C . LYS A 1 90 ? -38.083 -17.656 57.547 1.00 61.59 90 LYS A C 1
ATOM 704 O O . LYS A 1 90 ? -39.300 -17.755 57.430 1.00 61.59 90 LYS A O 1
ATOM 709 N N . LYS A 1 91 ? -37.306 -18.679 57.897 1.00 60.50 91 LYS A N 1
ATOM 710 C CA . LYS A 1 91 ? -37.840 -19.888 58.520 1.00 60.50 91 LYS A CA 1
ATOM 711 C C . LYS A 1 91 ? -38.434 -19.452 59.852 1.00 60.50 91 LYS A C 1
ATOM 713 O O . LYS A 1 91 ? -37.706 -19.258 60.823 1.00 60.50 91 LYS A O 1
ATOM 718 N N . GLU A 1 92 ? -39.742 -19.219 59.864 1.00 61.25 92 GLU A N 1
ATOM 719 C CA . GLU A 1 92 ? -40.505 -19.194 61.100 1.00 61.25 92 GLU A CA 1
ATOM 720 C C . GLU A 1 92 ? -40.232 -20.520 61.811 1.00 61.25 92 GLU A C 1
ATOM 722 O O . GLU A 1 92 ? -40.502 -21.595 61.273 1.00 61.25 92 GLU A O 1
ATOM 727 N N . LEU A 1 93 ? -39.614 -20.440 62.993 1.00 59.12 93 LEU A N 1
ATOM 728 C CA . LEU A 1 93 ? -39.592 -21.550 63.932 1.00 59.12 93 LEU A CA 1
ATOM 729 C C . LEU A 1 93 ? -41.052 -21.892 64.235 1.00 59.12 93 LEU A C 1
ATOM 731 O O . LEU A 1 93 ? -41.725 -21.160 64.959 1.00 59.12 93 LEU A O 1
ATOM 735 N N . GLN A 1 94 ? -41.534 -22.991 63.662 1.00 56.97 94 GLN A N 1
ATOM 736 C CA . GLN A 1 94 ? -42.736 -23.646 64.145 1.00 56.97 94 GLN A CA 1
ATOM 737 C C . GLN A 1 94 ? -42.332 -24.735 65.139 1.00 56.97 94 GLN A C 1
ATOM 739 O O . GLN A 1 94 ? -41.644 -25.684 64.765 1.00 56.97 94 GLN A O 1
ATOM 744 N N . HIS A 1 95 ? -42.858 -24.552 6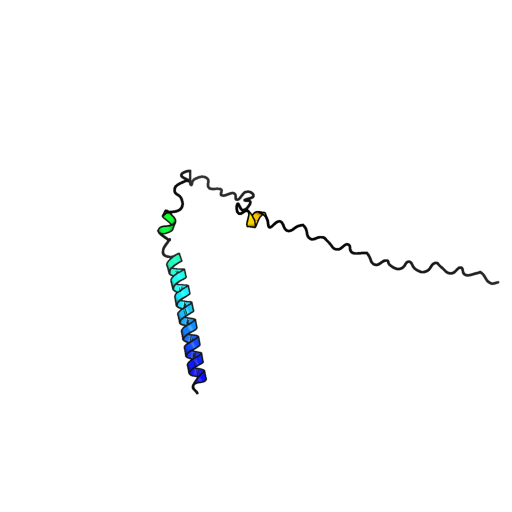6.354 1.00 47.34 95 HIS A N 1
ATOM 745 C CA . HIS A 1 95 ? -43.001 -25.478 67.481 1.00 47.34 95 HIS A CA 1
ATOM 746 C C . HIS A 1 95 ? -41.779 -25.840 68.333 1.00 47.34 95 HIS A C 1
ATOM 748 O O . HIS A 1 95 ? -40.807 -26.436 67.828 1.00 47.34 95 HIS A O 1
#

InterPro domains:
  IPR013169 mRNA splicing factor Cwf18-like [PF08315] (7-90)
  IPR013169 mRNA splicing factor Cwf18-like [PTHR31551] (2-92)

pLDDT: mean 73.56, std 14.05, range [46.69, 96.62]

Secondary structure (DSSP, 8-state):
-HHHHHHHHHHHHHHHHHHHHHHHHHHHHHS--GGGGGS-SS----TT-------S---S-HHHHS--PPPP-----PPP---PPPPPP------